Protein AF-A0A2T2RGU6-F1 (afdb_monomer_lite)

Radius of gyration: 32.68 Å; chains: 1; bounding box: 109×52×34 Å

Structure (mmCIF, N/CA/C/O backbone):
data_AF-A0A2T2RGU6-F1
#
_entry.id   AF-A0A2T2RGU6-F1
#
loop_
_atom_site.group_PDB
_atom_site.id
_atom_site.type_symbol
_atom_site.label_atom_id
_atom_site.label_alt_id
_atom_site.label_comp_id
_atom_site.label_asym_id
_atom_site.label_entity_id
_atom_site.label_seq_id
_atom_site.pdbx_PDB_ins_code
_atom_site.Cartn_x
_atom_site.Cartn_y
_atom_site.Cartn_z
_atom_site.occupancy
_atom_site.B_iso_or_equiv
_atom_site.auth_seq_id
_atom_site.auth_comp_id
_atom_site.auth_asym_id
_atom_site.auth_atom_id
_atom_site.pdbx_PDB_model_num
ATOM 1 N N . MET A 1 1 ? 93.690 36.700 -0.131 1.00 45.72 1 MET A N 1
ATOM 2 C CA . MET A 1 1 ? 93.410 36.256 1.249 1.00 45.72 1 MET A CA 1
ATOM 3 C C . MET A 1 1 ? 92.085 36.868 1.661 1.00 45.72 1 MET A C 1
ATOM 5 O O . MET A 1 1 ? 91.871 38.019 1.301 1.00 45.72 1 MET A O 1
ATOM 9 N N . SER A 1 2 ? 91.262 36.076 2.356 1.00 45.22 2 SER A N 1
ATOM 10 C CA . SER A 1 2 ? 89.902 36.357 2.858 1.00 45.22 2 SER A CA 1
ATOM 11 C C . SER A 1 2 ? 88.796 36.307 1.789 1.00 45.22 2 SER A C 1
ATOM 13 O O . SER A 1 2 ? 88.819 37.067 0.830 1.00 45.22 2 SER A O 1
ATOM 15 N N . GLU A 1 3 ? 87.997 35.228 1.761 1.00 38.72 3 GLU A N 1
ATOM 16 C CA . GLU A 1 3 ? 86.798 34.968 2.607 1.00 38.72 3 GLU A CA 1
ATOM 17 C C . GLU A 1 3 ? 85.560 35.624 1.967 1.00 38.72 3 GLU A C 1
ATOM 19 O O . GLU A 1 3 ? 85.662 36.686 1.378 1.00 38.72 3 GLU A O 1
ATOM 24 N N . ALA A 1 4 ? 84.348 35.088 1.990 1.00 57.25 4 ALA A N 1
ATOM 25 C CA . ALA A 1 4 ? 83.793 33.889 2.588 1.00 57.25 4 ALA A CA 1
ATOM 26 C C . ALA A 1 4 ? 82.464 33.594 1.869 1.00 57.25 4 ALA A C 1
ATOM 28 O O . ALA A 1 4 ? 81.928 34.408 1.115 1.00 57.25 4 ALA A O 1
ATOM 29 N N . HIS A 1 5 ? 81.969 32.388 2.113 1.00 46.44 5 HIS A N 1
ATOM 30 C CA . HIS A 1 5 ? 80.750 31.802 1.586 1.00 46.44 5 HIS A CA 1
ATOM 31 C C . HIS A 1 5 ? 79.514 32.700 1.706 1.00 46.44 5 HIS A C 1
ATOM 33 O O . HIS A 1 5 ? 79.238 33.269 2.759 1.00 46.44 5 HIS A O 1
ATOM 39 N N . LYS A 1 6 ? 78.718 32.735 0.633 1.00 57.50 6 LYS A N 1
ATOM 40 C CA . LYS A 1 6 ? 77.359 33.266 0.662 1.00 57.50 6 LYS A CA 1
ATOM 41 C C . LYS A 1 6 ? 76.421 32.206 1.244 1.00 57.50 6 LYS A C 1
ATOM 43 O O . LYS A 1 6 ? 76.340 31.089 0.738 1.00 57.50 6 LYS A O 1
ATOM 48 N N . GLU A 1 7 ? 75.776 32.619 2.327 1.00 49.84 7 GLU A N 1
ATOM 49 C CA . GLU A 1 7 ? 74.619 32.070 3.038 1.00 49.84 7 GLU A CA 1
ATOM 50 C C . GLU A 1 7 ? 73.685 31.247 2.130 1.00 49.84 7 GLU A C 1
ATOM 52 O O . GLU A 1 7 ? 73.392 31.619 0.997 1.00 49.84 7 GLU A O 1
ATOM 57 N N . GLY A 1 8 ? 73.180 30.091 2.543 1.00 42.66 8 GLY A N 1
ATOM 58 C CA . GLY A 1 8 ? 72.573 29.846 3.846 1.00 42.66 8 GLY A CA 1
ATOM 59 C C . GLY A 1 8 ? 71.139 29.413 3.569 1.00 42.66 8 GLY A C 1
ATOM 60 O O . GLY A 1 8 ? 70.263 30.229 3.300 1.00 42.66 8 GLY A O 1
ATOM 61 N N . SER A 1 9 ? 70.966 28.095 3.511 1.00 48.03 9 SER A N 1
ATOM 62 C CA . SER A 1 9 ? 69.762 27.379 3.102 1.00 48.03 9 SER A CA 1
ATOM 63 C C . SER A 1 9 ? 68.491 27.873 3.796 1.00 48.03 9 SER A C 1
ATOM 65 O O . SER A 1 9 ? 68.435 28.043 5.012 1.00 48.03 9 SER A O 1
ATOM 67 N N . ARG A 1 10 ? 67.452 28.045 2.979 1.00 47.47 10 ARG A N 1
ATOM 68 C CA . ARG A 1 10 ? 66.074 28.363 3.350 1.00 47.47 10 ARG A CA 1
ATOM 69 C C . ARG A 1 10 ? 65.461 27.293 4.263 1.00 47.47 10 ARG A C 1
ATOM 71 O O . ARG A 1 10 ? 65.642 26.104 4.028 1.00 47.47 10 ARG A O 1
ATOM 78 N N . ALA A 1 11 ? 64.600 27.802 5.145 1.00 48.97 11 ALA A N 1
ATOM 79 C CA . ALA A 1 11 ? 63.407 27.190 5.731 1.00 48.97 11 ALA A CA 1
ATOM 80 C C . ALA A 1 11 ? 63.608 26.084 6.784 1.00 48.97 11 ALA A C 1
ATOM 82 O O . ALA A 1 11 ? 64.077 24.984 6.513 1.00 48.97 11 ALA A O 1
ATOM 83 N N . GLY A 1 12 ? 63.179 26.413 8.007 1.00 42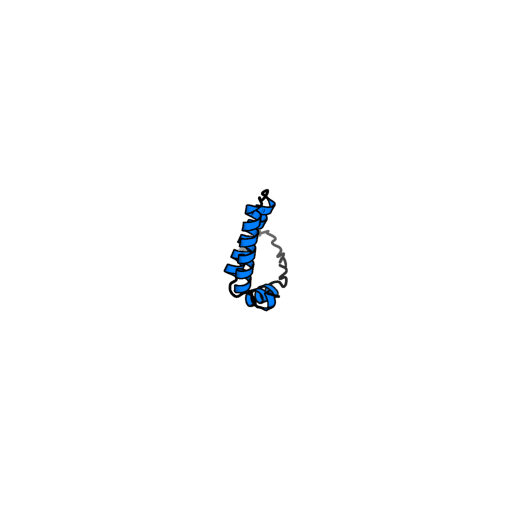.69 12 GLY A N 1
ATOM 84 C CA . GLY A 1 12 ? 63.114 25.505 9.143 1.00 42.69 12 GLY A CA 1
ATOM 85 C C . GLY A 1 12 ? 62.007 24.444 9.035 1.00 42.69 12 GLY A C 1
ATOM 86 O O . GLY A 1 12 ? 61.140 24.525 8.162 1.00 42.69 12 GLY A O 1
ATOM 87 N N . PRO A 1 13 ? 62.019 23.448 9.937 1.00 49.81 13 PRO A N 1
ATOM 88 C CA . PRO A 1 13 ? 61.078 22.343 9.926 1.00 49.81 13 PRO A CA 1
ATOM 89 C C . PRO A 1 13 ? 59.940 22.602 10.918 1.00 49.81 13 PRO A C 1
ATOM 91 O O . PRO A 1 13 ? 60.194 22.832 12.095 1.00 49.81 13 PRO A O 1
ATOM 94 N N . ALA A 1 14 ? 58.690 22.522 10.468 1.00 48.19 14 ALA A N 1
ATOM 95 C CA . ALA A 1 14 ? 57.561 22.156 11.326 1.00 48.19 14 ALA A CA 1
ATOM 96 C C . ALA A 1 14 ? 56.292 21.999 10.488 1.00 48.19 14 ALA A C 1
ATOM 98 O O . ALA A 1 14 ? 55.548 22.955 10.287 1.00 48.19 14 ALA A O 1
ATOM 99 N N . GLN A 1 15 ? 55.987 20.773 10.068 1.00 46.41 15 GLN A N 1
ATOM 100 C CA . GLN A 1 15 ? 54.584 20.376 10.044 1.00 46.41 15 GLN A CA 1
ATOM 101 C C . GLN A 1 15 ? 54.461 18.880 10.305 1.00 46.41 15 GLN A C 1
ATOM 103 O O . GLN A 1 15 ? 54.557 18.041 9.414 1.00 46.41 15 GLN A O 1
ATOM 108 N N . GLY A 1 16 ? 54.271 18.563 11.584 1.00 48.47 16 GLY A N 1
ATOM 109 C CA . 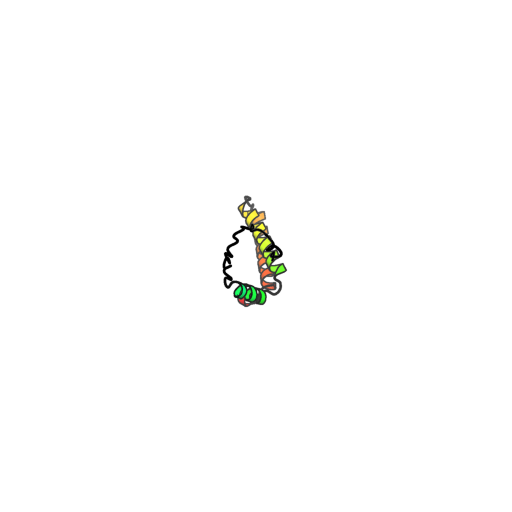GLY A 1 16 ? 53.594 17.344 11.971 1.00 48.47 16 GLY A CA 1
ATOM 110 C C . GLY A 1 16 ? 52.111 17.493 11.652 1.00 48.47 16 GLY A C 1
ATOM 111 O O . GLY A 1 16 ? 51.471 18.440 12.095 1.00 48.47 16 GLY A O 1
ATOM 112 N N . ALA A 1 17 ? 51.579 16.552 10.887 1.00 48.91 17 ALA A N 1
ATOM 113 C CA . ALA A 1 17 ? 50.203 16.093 10.986 1.00 48.91 17 ALA A CA 1
ATOM 114 C C . ALA A 1 17 ? 50.146 14.756 10.253 1.00 48.91 17 ALA A C 1
ATOM 116 O O . ALA A 1 17 ? 49.979 14.685 9.038 1.00 48.91 17 ALA A O 1
ATOM 117 N N . ALA A 1 18 ? 50.348 13.686 11.016 1.00 53.75 18 ALA A N 1
ATOM 118 C CA . ALA A 1 18 ? 50.050 12.341 10.579 1.00 53.75 18 ALA A CA 1
ATOM 119 C C . ALA A 1 18 ? 48.599 12.286 10.082 1.00 53.75 18 ALA A C 1
ATOM 121 O O . ALA A 1 18 ? 47.663 12.497 10.854 1.00 53.75 18 ALA A O 1
ATOM 122 N N . LYS A 1 19 ? 48.410 11.970 8.803 1.00 48.28 19 LYS A N 1
ATOM 123 C CA . LYS A 1 19 ? 47.168 11.375 8.316 1.00 48.28 19 LYS A CA 1
ATOM 124 C C . LYS A 1 19 ? 47.530 10.093 7.594 1.00 48.28 19 LYS A C 1
ATOM 126 O O . LYS A 1 19 ? 47.910 10.098 6.430 1.00 48.28 19 LYS A O 1
ATOM 131 N N . ALA A 1 20 ? 47.455 9.000 8.345 1.00 54.38 20 ALA A N 1
ATOM 132 C CA . ALA A 1 20 ? 47.393 7.671 7.775 1.00 54.38 20 ALA A CA 1
ATOM 133 C C . ALA A 1 20 ? 46.218 7.622 6.783 1.00 54.38 20 ALA A C 1
ATOM 135 O O . ALA A 1 20 ? 45.110 8.027 7.157 1.00 54.38 20 ALA A O 1
ATOM 136 N N . PRO A 1 21 ? 46.402 7.116 5.556 1.00 48.31 21 PRO A N 1
ATOM 137 C CA . PRO A 1 21 ? 45.273 6.684 4.763 1.00 48.31 21 PRO A CA 1
ATOM 138 C C . PRO A 1 21 ? 44.803 5.359 5.366 1.00 48.31 21 PRO A C 1
ATOM 140 O O . PRO A 1 21 ? 45.264 4.285 4.999 1.00 48.31 21 PRO A O 1
ATOM 143 N N . HIS A 1 22 ? 43.888 5.429 6.335 1.00 47.34 22 HIS A N 1
ATOM 144 C CA . HIS A 1 22 ? 42.927 4.345 6.485 1.00 47.34 22 HIS A CA 1
ATOM 145 C C . HIS A 1 22 ? 41.954 4.513 5.322 1.00 47.34 22 HIS A C 1
ATOM 147 O O . HIS A 1 22 ? 40.919 5.175 5.435 1.00 47.34 22 HIS A O 1
ATOM 153 N N . GLU A 1 23 ? 42.348 3.957 4.178 1.00 48.25 23 GLU A N 1
ATOM 154 C CA . GLU A 1 23 ? 41.416 3.556 3.140 1.00 48.25 23 GLU A CA 1
ATOM 155 C C . GLU A 1 23 ? 40.502 2.522 3.796 1.00 48.25 23 GLU A C 1
ATOM 157 O O . GLU A 1 23 ? 40.782 1.327 3.863 1.00 48.25 23 GLU A O 1
ATOM 162 N N . ARG A 1 24 ? 39.445 3.032 4.437 1.00 53.19 24 ARG A N 1
ATOM 163 C CA . ARG A 1 24 ? 38.309 2.221 4.829 1.00 53.19 24 ARG A CA 1
ATOM 164 C C . ARG A 1 24 ? 37.748 1.705 3.522 1.00 53.19 24 ARG A C 1
ATOM 166 O O . ARG A 1 24 ? 37.058 2.434 2.818 1.00 53.19 24 ARG A O 1
ATOM 173 N N . VAL A 1 25 ? 38.106 0.462 3.228 1.00 53.66 25 VAL A N 1
ATOM 174 C CA . VAL A 1 25 ? 37.364 -0.450 2.373 1.00 53.66 25 VAL A CA 1
ATOM 175 C C . VAL A 1 25 ? 35.891 -0.252 2.712 1.00 53.66 25 VAL A C 1
ATOM 177 O O . VAL A 1 25 ? 35.409 -0.712 3.747 1.00 53.66 25 VAL A O 1
ATOM 180 N N . ALA A 1 26 ? 35.189 0.516 1.883 1.00 53.00 26 ALA A N 1
ATOM 181 C CA . ALA A 1 26 ? 33.756 0.369 1.794 1.00 53.00 26 ALA A CA 1
ATOM 182 C C . ALA A 1 26 ? 33.555 -1.040 1.232 1.00 53.00 26 ALA A C 1
ATOM 184 O O . ALA A 1 26 ? 34.139 -1.341 0.185 1.00 53.00 26 ALA A O 1
ATOM 185 N N . PRO A 1 27 ? 32.798 -1.927 1.894 1.00 47.84 27 PRO A N 1
ATOM 186 C CA . PRO A 1 27 ? 32.330 -3.096 1.192 1.00 47.84 27 PRO A CA 1
ATOM 187 C C . PRO A 1 27 ? 31.412 -2.556 0.095 1.00 47.84 27 PRO A C 1
ATOM 189 O O . PRO A 1 27 ? 30.294 -2.123 0.363 1.00 47.84 27 PRO A O 1
ATOM 192 N N . GLN A 1 28 ? 31.896 -2.538 -1.147 1.00 52.19 28 GLN A N 1
ATOM 193 C CA . GLN A 1 28 ? 31.013 -2.683 -2.296 1.00 52.19 28 GLN A CA 1
ATOM 194 C C . GLN A 1 28 ? 30.449 -4.101 -2.199 1.00 52.19 28 GLN A C 1
ATOM 196 O O . GLN A 1 28 ? 30.919 -5.026 -2.852 1.00 52.19 28 GLN A O 1
ATOM 201 N N . GLY A 1 29 ? 29.492 -4.282 -1.289 1.00 46.94 29 GLY A N 1
ATOM 202 C CA . GLY A 1 29 ? 28.563 -5.390 -1.349 1.00 46.94 29 GLY A CA 1
ATOM 203 C C . GLY A 1 29 ? 27.690 -5.128 -2.563 1.00 46.94 29 GLY A C 1
ATOM 204 O O . GLY A 1 29 ? 26.929 -4.173 -2.581 1.00 46.94 29 GLY A O 1
ATOM 205 N N . GLU A 1 30 ? 27.984 -5.807 -3.661 1.00 51.25 30 GLU A N 1
ATOM 206 C CA . GLU A 1 30 ? 27.096 -6.720 -4.399 1.00 51.25 30 GLU A CA 1
ATOM 207 C C . GLU A 1 30 ? 25.558 -6.525 -4.293 1.00 51.25 30 GLU A C 1
ATOM 209 O O . GLU A 1 30 ? 24.814 -7.491 -4.395 1.00 51.25 30 GLU A O 1
ATOM 214 N N . GLU A 1 31 ? 25.042 -5.305 -4.121 1.00 51.59 31 GLU A N 1
ATOM 215 C CA . GLU A 1 31 ? 23.596 -5.022 -4.024 1.00 51.59 31 GLU A CA 1
ATOM 216 C C . GLU A 1 31 ? 23.020 -4.453 -5.338 1.00 51.59 31 GLU A C 1
ATOM 218 O O . GLU A 1 31 ? 21.838 -4.626 -5.641 1.00 51.59 31 GLU A O 1
ATOM 223 N N . GLY A 1 32 ? 23.873 -3.904 -6.211 1.00 47.62 32 GLY A N 1
ATOM 224 C CA . GLY A 1 32 ? 23.451 -3.290 -7.478 1.00 47.62 32 GLY A CA 1
ATOM 225 C C . GLY A 1 32 ? 22.892 -4.261 -8.529 1.00 47.62 32 GLY A C 1
ATOM 226 O O . GLY A 1 32 ? 22.244 -3.827 -9.481 1.00 47.62 32 GLY A O 1
ATOM 227 N N . GLY A 1 33 ? 23.106 -5.572 -8.371 1.00 53.28 33 GLY A N 1
ATOM 228 C CA . GLY A 1 33 ? 22.564 -6.581 -9.288 1.00 53.28 33 GLY A CA 1
ATOM 229 C C . GLY A 1 33 ? 21.066 -6.828 -9.094 1.00 53.28 33 GLY A C 1
ATOM 230 O O . GLY A 1 33 ? 20.338 -7.009 -10.068 1.00 53.28 33 GLY A O 1
ATOM 231 N N . ASN A 1 34 ? 20.594 -6.787 -7.844 1.00 60.75 34 ASN A N 1
ATOM 232 C CA . ASN A 1 34 ? 19.208 -7.117 -7.514 1.00 60.75 34 ASN A CA 1
ATOM 233 C C . ASN A 1 34 ? 18.281 -5.907 -7.661 1.00 60.75 34 ASN A C 1
ATOM 235 O O . ASN A 1 34 ? 17.178 -6.035 -8.181 1.00 60.75 34 ASN A O 1
ATOM 239 N N . GLU A 1 35 ? 18.738 -4.709 -7.284 1.00 66.25 35 GLU A N 1
ATOM 240 C CA . GLU A 1 35 ? 17.948 -3.486 -7.470 1.00 66.25 35 GLU A CA 1
ATOM 241 C C . GLU A 1 35 ? 17.686 -3.200 -8.950 1.00 66.25 35 GLU A C 1
ATOM 243 O O . GLU A 1 35 ? 16.577 -2.817 -9.317 1.00 66.25 35 GLU A O 1
ATOM 248 N N . SER A 1 36 ? 18.674 -3.435 -9.819 1.00 68.81 36 SER A N 1
ATOM 249 C CA . SER A 1 36 ? 18.499 -3.242 -11.259 1.00 68.81 36 SER A CA 1
ATOM 250 C C . SER A 1 36 ? 17.560 -4.282 -11.876 1.00 68.81 36 SER A C 1
ATOM 252 O O . SER A 1 36 ? 16.791 -3.935 -12.773 1.00 68.81 36 SER A O 1
ATOM 254 N N . ALA A 1 37 ? 17.598 -5.534 -11.408 1.00 72.62 37 ALA A N 1
ATOM 255 C CA . ALA A 1 37 ? 16.662 -6.572 -11.835 1.00 72.62 37 ALA A CA 1
ATOM 256 C C . ALA A 1 37 ? 15.235 -6.260 -11.357 1.00 72.62 37 ALA A C 1
ATOM 258 O O . ALA A 1 37 ? 14.295 -6.302 -12.145 1.00 72.62 37 ALA A O 1
ATOM 259 N N . LEU A 1 38 ? 15.079 -5.832 -10.103 1.00 73.06 38 LEU A N 1
ATOM 260 C CA . LEU A 1 38 ? 13.789 -5.440 -9.540 1.00 73.06 38 LEU A CA 1
ATOM 261 C C . LEU A 1 38 ? 13.204 -4.215 -10.259 1.00 73.06 38 LEU A C 1
ATOM 263 O O . LEU A 1 38 ? 12.015 -4.190 -10.566 1.00 73.06 38 LEU A O 1
ATOM 267 N N . GLN A 1 39 ? 14.037 -3.225 -10.597 1.00 77.31 39 GLN A N 1
ATOM 268 C CA . GLN A 1 39 ? 13.625 -2.083 -11.419 1.00 77.31 39 GLN A CA 1
ATOM 269 C C . GLN A 1 39 ? 13.188 -2.508 -12.825 1.00 77.31 39 GLN A C 1
ATOM 271 O O . GLN A 1 39 ? 12.251 -1.924 -13.361 1.00 77.31 39 GLN A O 1
ATOM 276 N N . ALA A 1 40 ? 13.807 -3.537 -13.412 1.00 81.19 40 ALA A N 1
ATOM 277 C CA . ALA A 1 40 ? 13.385 -4.079 -14.705 1.00 81.19 40 ALA A CA 1
ATOM 278 C C . ALA A 1 40 ? 12.039 -4.829 -14.633 1.00 81.19 40 ALA A C 1
ATOM 280 O O . ALA A 1 40 ? 11.344 -4.945 -15.641 1.00 81.19 40 ALA A O 1
ATOM 281 N N . MET A 1 41 ? 11.649 -5.307 -13.448 1.00 88.25 41 MET A N 1
ATOM 282 C CA . MET A 1 41 ? 10.397 -6.029 -13.202 1.00 88.25 41 MET A CA 1
ATOM 283 C C . MET A 1 41 ? 9.235 -5.121 -12.760 1.00 88.25 41 MET A C 1
ATOM 285 O O . MET A 1 41 ? 8.118 -5.618 -12.575 1.00 88.25 41 MET A O 1
ATOM 289 N N . VAL A 1 42 ? 9.475 -3.815 -12.590 1.00 91.69 42 VAL A N 1
ATOM 290 C CA . VAL A 1 42 ? 8.494 -2.826 -12.120 1.00 91.69 42 VAL A CA 1
ATOM 291 C C . VAL A 1 42 ? 8.313 -1.718 -13.158 1.00 91.69 42 VAL A C 1
ATOM 293 O O . VAL A 1 42 ? 9.232 -0.961 -13.454 1.00 91.69 42 VAL A O 1
ATOM 296 N N . THR A 1 43 ? 7.092 -1.570 -13.668 1.00 91.12 43 THR A N 1
ATOM 297 C CA . THR A 1 43 ? 6.752 -0.583 -14.705 1.00 91.12 43 THR A CA 1
ATOM 298 C C . THR A 1 43 ? 6.675 0.841 -14.148 1.00 91.12 43 THR A C 1
ATOM 300 O O . THR A 1 43 ? 7.059 1.797 -14.819 1.00 91.12 43 THR A O 1
ATOM 303 N N . GLU A 1 44 ? 6.184 1.000 -12.912 1.00 92.06 44 GLU A N 1
ATOM 304 C CA . GLU A 1 44 ? 6.002 2.308 -12.263 1.00 92.06 44 GLU A CA 1
ATOM 305 C C . GLU A 1 44 ? 6.555 2.317 -10.818 1.00 92.06 44 GLU A C 1
ATOM 307 O O . GLU A 1 44 ? 5.791 2.207 -9.850 1.00 92.06 44 GLU A O 1
ATOM 312 N N . PRO A 1 45 ? 7.878 2.498 -10.623 1.00 90.69 45 PRO A N 1
ATOM 313 C CA . PRO A 1 45 ? 8.514 2.413 -9.302 1.00 90.69 45 PRO A CA 1
ATOM 314 C C . PRO A 1 45 ? 7.964 3.421 -8.286 1.00 90.69 45 PRO A C 1
ATOM 316 O O . PRO A 1 45 ? 7.729 3.089 -7.125 1.00 90.69 45 PRO A O 1
ATOM 319 N N . ALA A 1 46 ? 7.694 4.654 -8.726 1.00 92.50 46 ALA A N 1
ATOM 320 C CA . ALA A 1 46 ? 7.149 5.704 -7.865 1.00 92.50 46 ALA A CA 1
ATOM 321 C C . ALA A 1 46 ? 5.750 5.352 -7.328 1.00 92.50 46 ALA A C 1
ATOM 323 O O . ALA A 1 46 ? 5.440 5.612 -6.163 1.00 92.50 46 ALA A O 1
ATOM 324 N N . LYS A 1 47 ? 4.908 4.734 -8.164 1.00 93.50 47 LYS A N 1
ATOM 325 C CA . LYS A 1 47 ? 3.552 4.317 -7.794 1.00 93.50 47 LYS A CA 1
ATOM 326 C C . LYS A 1 47 ? 3.582 3.118 -6.848 1.00 93.50 47 LYS A C 1
ATOM 328 O O . LYS A 1 47 ? 2.878 3.147 -5.841 1.00 93.50 47 LYS A O 1
ATOM 333 N N . LEU A 1 48 ? 4.451 2.136 -7.098 1.00 94.06 48 LEU A N 1
ATOM 334 C CA . LEU A 1 48 ? 4.678 1.006 -6.191 1.00 94.06 48 LEU A CA 1
ATOM 335 C C . LEU A 1 48 ? 5.119 1.479 -4.798 1.00 94.06 48 LEU A C 1
ATOM 337 O O . LEU A 1 48 ? 4.517 1.099 -3.793 1.00 94.06 48 LEU A O 1
ATOM 341 N N . MET A 1 49 ? 6.111 2.372 -4.741 1.00 94.12 49 MET A N 1
ATOM 342 C CA . MET A 1 49 ? 6.587 2.951 -3.482 1.00 94.12 49 MET A CA 1
ATOM 343 C C . MET A 1 49 ? 5.477 3.708 -2.749 1.00 94.12 49 MET A C 1
ATOM 345 O O . MET A 1 49 ? 5.327 3.554 -1.537 1.00 94.12 49 MET A O 1
ATOM 349 N N . ARG A 1 50 ? 4.655 4.478 -3.473 1.00 95.12 50 ARG A N 1
ATOM 350 C CA . ARG A 1 50 ? 3.513 5.196 -2.891 1.00 95.12 50 ARG A CA 1
ATOM 351 C C . ARG A 1 50 ? 2.489 4.241 -2.276 1.00 95.12 50 ARG A C 1
ATOM 353 O O . ARG A 1 50 ? 2.078 4.463 -1.140 1.00 95.12 50 ARG A O 1
ATOM 360 N N . ILE A 1 51 ? 2.093 3.195 -3.004 1.00 93.81 51 ILE A N 1
ATOM 361 C CA . ILE A 1 51 ? 1.132 2.194 -2.516 1.00 93.81 51 ILE A CA 1
ATOM 362 C C . ILE A 1 51 ? 1.699 1.476 -1.283 1.00 93.81 51 ILE A C 1
ATOM 364 O O . ILE A 1 51 ? 1.010 1.349 -0.273 1.00 93.81 51 ILE A O 1
ATOM 368 N N . GLY A 1 52 ? 2.971 1.069 -1.329 1.00 92.88 52 GLY A N 1
ATOM 369 C CA . GLY A 1 52 ? 3.630 0.381 -0.219 1.00 92.88 52 GLY A CA 1
ATOM 370 C C . GLY A 1 52 ? 3.766 1.236 1.044 1.00 92.88 52 GLY A C 1
ATOM 371 O O . GLY A 1 52 ? 3.561 0.733 2.148 1.00 92.88 52 GLY A O 1
ATOM 372 N N . THR A 1 53 ? 4.086 2.525 0.910 1.00 94.75 53 THR A N 1
ATOM 373 C CA . THR A 1 53 ? 4.141 3.450 2.054 1.00 94.75 53 THR A CA 1
ATOM 374 C C . THR A 1 53 ? 2.757 3.686 2.646 1.00 94.75 53 THR A C 1
ATOM 376 O O . THR A 1 53 ? 2.603 3.550 3.855 1.00 94.75 53 THR A O 1
ATOM 379 N N . MET A 1 54 ? 1.745 3.927 1.807 1.00 93.75 54 MET A N 1
ATOM 380 C CA . MET A 1 54 ? 0.361 4.105 2.258 1.00 93.75 54 MET A CA 1
ATOM 381 C C . MET A 1 54 ? -0.144 2.885 3.045 1.00 93.75 54 MET A C 1
ATOM 383 O O . MET A 1 54 ? -0.741 3.034 4.107 1.00 93.75 54 MET A O 1
ATOM 387 N N . LEU A 1 55 ? 0.125 1.666 2.560 1.00 91.38 55 LEU A N 1
ATOM 388 C CA . LEU A 1 55 ? -0.244 0.437 3.271 1.00 91.38 55 LEU A CA 1
ATOM 389 C C . LEU A 1 55 ? 0.479 0.291 4.613 1.00 91.38 55 LEU A C 1
ATOM 391 O O . LEU A 1 55 ? -0.132 -0.138 5.590 1.00 91.38 55 LEU A O 1
ATOM 395 N N . ARG A 1 56 ? 1.769 0.642 4.676 1.00 90.31 56 ARG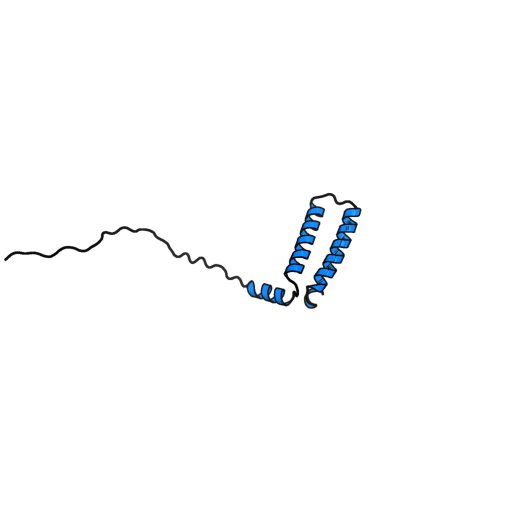 A N 1
ATOM 396 C CA . ARG A 1 56 ? 2.524 0.628 5.937 1.00 90.31 56 ARG A CA 1
ATOM 397 C C . ARG A 1 56 ? 1.951 1.615 6.943 1.00 90.31 56 ARG A C 1
ATOM 399 O O . ARG A 1 56 ? 1.794 1.244 8.096 1.00 90.31 56 ARG A O 1
ATOM 406 N N . GLU A 1 57 ? 1.627 2.833 6.523 1.00 90.12 57 GLU A N 1
ATOM 407 C CA . GLU A 1 57 ? 1.015 3.840 7.398 1.00 90.12 57 GLU A CA 1
ATOM 408 C C . GLU A 1 57 ? -0.309 3.330 7.988 1.00 90.12 57 GLU A C 1
ATOM 410 O O . GLU A 1 57 ? -0.484 3.369 9.204 1.00 90.12 57 GLU A O 1
ATOM 415 N N . LEU A 1 58 ? -1.172 2.733 7.158 1.00 87.94 58 LEU A N 1
ATOM 416 C CA . LEU A 1 58 ? -2.421 2.102 7.604 1.00 87.94 58 LEU A CA 1
ATOM 417 C C . LEU A 1 58 ? -2.183 0.940 8.576 1.00 87.94 58 LEU A C 1
ATOM 419 O O . LEU A 1 58 ? -2.876 0.828 9.583 1.00 87.94 58 LEU A O 1
ATOM 423 N N . GLN A 1 59 ? -1.198 0.077 8.310 1.00 87.69 59 GLN A N 1
ATOM 424 C CA . GLN A 1 59 ? -0.857 -1.027 9.213 1.00 87.69 59 GLN A CA 1
ATOM 425 C C . GLN A 1 59 ? -0.367 -0.518 10.573 1.00 87.69 59 GLN A C 1
ATOM 427 O O . GLN A 1 59 ? -0.725 -1.091 11.601 1.00 87.69 59 GLN A O 1
ATOM 432 N N . GLN A 1 60 ? 0.429 0.554 10.589 1.00 88.56 60 GLN A N 1
ATOM 433 C CA . GLN A 1 60 ? 0.886 1.158 11.837 1.00 88.56 60 GLN A CA 1
ATOM 434 C C . GLN A 1 60 ? -0.277 1.781 12.606 1.00 88.56 60 GLN A C 1
ATOM 436 O O . GLN A 1 60 ? -0.381 1.582 13.813 1.00 88.56 60 GLN A O 1
ATOM 441 N N . GLU A 1 61 ? -1.190 2.471 11.925 1.00 85.06 61 GLU A N 1
ATOM 442 C CA . GLU A 1 61 ? -2.391 3.022 12.557 1.00 85.06 61 GLU A CA 1
ATOM 443 C C . GLU A 1 61 ? -3.256 1.917 13.185 1.00 85.06 61 GLU A C 1
ATOM 445 O O . GLU A 1 61 ? -3.680 2.049 14.332 1.00 85.06 61 GLU A O 1
ATOM 450 N N . VAL A 1 62 ? -3.412 0.780 12.497 1.00 83.50 62 VAL A N 1
ATOM 451 C CA . VAL A 1 62 ? -4.140 -0.400 13.003 1.00 83.50 62 VAL A CA 1
ATOM 452 C C . VAL A 1 62 ? -3.445 -1.057 14.193 1.00 83.50 62 VAL A C 1
ATOM 454 O O . VAL A 1 62 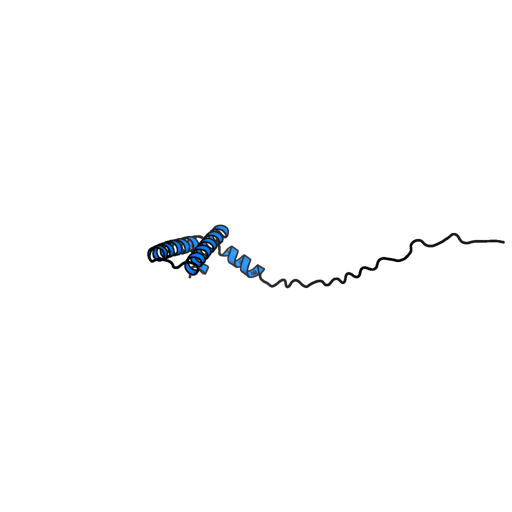? -4.103 -1.575 15.088 1.00 83.50 62 VAL A O 1
ATOM 457 N N . HIS A 1 63 ? -2.115 -1.067 14.208 1.00 81.56 63 HIS A N 1
ATOM 458 C CA . HIS A 1 63 ? -1.346 -1.642 15.307 1.00 81.56 63 HIS A CA 1
ATOM 459 C C . HIS A 1 63 ? -1.337 -0.737 16.552 1.00 81.56 63 HIS A C 1
ATOM 461 O O . HIS A 1 63 ? -1.257 -1.228 17.677 1.00 81.56 63 HIS A O 1
ATOM 467 N N . HIS A 1 64 ? -1.395 0.585 16.367 1.00 76.81 64 HIS A N 1
ATOM 468 C CA . HIS A 1 64 ? -1.320 1.564 17.454 1.00 76.81 64 HIS A CA 1
ATOM 469 C C . HIS A 1 64 ? -2.685 1.990 18.018 1.00 76.81 64 HIS A C 1
ATOM 471 O O . HIS A 1 64 ? -2.728 2.477 19.149 1.00 76.81 64 HIS A O 1
ATOM 477 N N . ALA A 1 65 ? -3.779 1.809 17.274 1.00 76.62 65 ALA A N 1
ATOM 478 C CA . ALA A 1 65 ? -5.143 2.099 17.715 1.00 76.62 65 ALA A CA 1
ATOM 479 C C . ALA A 1 65 ? -5.977 0.812 17.839 1.00 76.62 65 ALA A C 1
ATOM 481 O O . ALA A 1 65 ? -5.832 -0.109 17.042 1.00 76.62 65 ALA A O 1
ATOM 482 N N . GLU A 1 66 ? -6.897 0.744 18.807 1.00 76.50 66 GLU A N 1
ATOM 483 C CA . GLU A 1 66 ? -7.911 -0.319 18.827 1.00 76.50 66 GLU A CA 1
ATOM 484 C C . GLU A 1 66 ? -8.909 -0.068 17.689 1.00 76.50 66 GLU A C 1
ATOM 486 O O . GLU A 1 66 ? -9.792 0.785 17.786 1.00 76.50 66 GLU A O 1
ATOM 491 N N . VAL A 1 67 ? -8.719 -0.768 16.570 1.00 75.50 67 VAL A N 1
ATOM 492 C CA . VAL A 1 67 ? -9.560 -0.627 15.377 1.00 75.50 67 VAL A CA 1
ATOM 493 C C . VAL A 1 67 ? -10.924 -1.273 15.602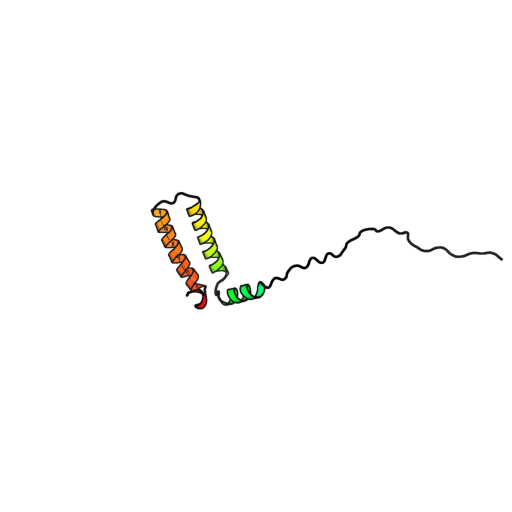 1.00 75.50 67 VAL A C 1
ATOM 495 O O . VAL A 1 67 ? -11.030 -2.417 16.043 1.00 75.50 67 VAL A O 1
ATOM 498 N N . ASP A 1 68 ? -11.977 -0.534 15.266 1.00 84.00 68 ASP A N 1
ATOM 499 C CA . ASP A 1 68 ? -13.354 -1.013 15.280 1.00 84.00 68 ASP A CA 1
ATOM 500 C C . ASP A 1 68 ? -13.696 -1.818 14.011 1.00 84.00 68 ASP A C 1
ATOM 502 O O . ASP A 1 68 ? -12.975 -1.812 13.013 1.00 84.00 68 ASP A O 1
ATOM 506 N N . GLN A 1 69 ? -14.836 -2.513 14.014 1.00 84.19 69 GLN A N 1
ATOM 507 C CA . GLN A 1 69 ? -15.268 -3.335 12.874 1.00 84.19 69 GLN A CA 1
ATOM 508 C C . GLN A 1 69 ? -15.323 -2.540 11.555 1.00 84.19 69 GLN A C 1
ATOM 510 O O . GLN A 1 69 ? -14.927 -3.043 10.506 1.00 84.19 69 GLN A O 1
ATOM 515 N N . ALA A 1 70 ? -15.760 -1.278 11.611 1.00 85.81 70 ALA A N 1
ATOM 516 C CA . ALA A 1 70 ? -15.833 -0.410 10.441 1.00 85.81 70 ALA A CA 1
ATOM 517 C C . ALA A 1 70 ? -14.438 -0.036 9.906 1.00 85.81 70 ALA A C 1
ATOM 519 O O . ALA A 1 70 ? -14.254 0.125 8.697 1.00 85.81 70 ALA A O 1
ATOM 520 N N . GLY A 1 71 ? -13.441 0.114 10.781 1.00 84.62 71 GLY A N 1
ATOM 521 C CA . GLY A 1 71 ? -12.048 0.294 10.391 1.00 84.62 71 GLY A CA 1
ATOM 522 C C . GLY A 1 71 ? -11.453 -0.954 9.738 1.00 84.62 71 GLY A C 1
ATOM 523 O O . GLY A 1 71 ? -10.729 -0.818 8.753 1.00 84.62 71 GLY A O 1
ATOM 524 N N . LEU A 1 72 ? -11.819 -2.153 10.205 1.00 87.12 72 LEU A N 1
ATOM 525 C CA . LEU A 1 72 ? -11.399 -3.415 9.581 1.00 87.12 72 LEU A CA 1
ATOM 526 C C . LEU A 1 72 ? -11.967 -3.585 8.165 1.00 87.12 72 LEU A C 1
ATOM 528 O O . LEU A 1 72 ? -11.224 -3.957 7.257 1.00 87.12 72 LEU A O 1
ATOM 532 N N . GLU A 1 73 ? -13.247 -3.269 7.948 1.00 89.00 73 GLU A N 1
ATOM 533 C CA . GLU A 1 73 ? -13.858 -3.301 6.608 1.00 89.00 73 GLU A CA 1
ATOM 534 C C . GLU A 1 73 ? -13.155 -2.330 5.650 1.00 89.00 73 GLU A C 1
ATOM 536 O O . GLU A 1 73 ? -12.730 -2.720 4.561 1.00 89.00 73 GLU A O 1
ATOM 541 N N . ARG A 1 74 ? -12.930 -1.082 6.088 1.00 88.19 74 ARG A N 1
ATOM 542 C CA . ARG A 1 74 ? -12.194 -0.087 5.290 1.00 88.19 74 ARG A CA 1
ATOM 543 C C . ARG A 1 74 ? -10.763 -0.528 4.988 1.00 88.19 74 ARG A C 1
ATOM 545 O O . ARG A 1 74 ? -10.276 -0.288 3.885 1.00 88.19 74 ARG A O 1
ATOM 552 N N . LEU A 1 75 ? -10.083 -1.164 5.942 1.00 89.19 75 LEU A N 1
ATOM 553 C CA . LEU A 1 75 ? -8.733 -1.683 5.734 1.00 89.19 75 LEU A CA 1
ATOM 554 C C . LEU A 1 75 ? -8.722 -2.785 4.668 1.00 89.19 75 LEU A C 1
ATOM 556 O O . LEU A 1 75 ? -7.858 -2.767 3.792 1.00 89.19 75 LEU A O 1
ATOM 560 N N . GLY A 1 76 ? -9.693 -3.701 4.709 1.00 91.12 76 GLY A N 1
ATOM 561 C CA . GLY A 1 76 ? -9.864 -4.740 3.691 1.00 91.12 76 GLY A CA 1
ATOM 562 C C . GLY A 1 76 ? -10.094 -4.162 2.292 1.00 91.12 76 GLY A C 1
ATOM 563 O O . GLY A 1 76 ? -9.456 -4.601 1.328 1.00 91.12 76 GLY A O 1
ATOM 564 N N . ASP A 1 77 ? -10.926 -3.125 2.182 1.00 92.44 77 ASP A N 1
ATOM 565 C CA . ASP A 1 77 ? -11.166 -2.418 0.918 1.00 92.44 77 ASP A CA 1
ATOM 566 C C . ASP A 1 77 ? -9.888 -1.769 0.374 1.00 92.44 77 ASP A C 1
ATOM 568 O O . ASP A 1 77 ? -9.570 -1.893 -0.814 1.00 92.44 77 ASP A O 1
ATOM 572 N N . VAL A 1 78 ? -9.132 -1.079 1.234 1.00 91.62 78 VAL A N 1
ATOM 573 C CA . VAL A 1 78 ? -7.877 -0.431 0.832 1.00 91.62 78 VAL A CA 1
ATOM 574 C C . VAL A 1 78 ? -6.829 -1.467 0.439 1.00 91.62 78 VAL A C 1
ATOM 576 O O . VAL A 1 78 ? -6.152 -1.283 -0.572 1.00 91.62 78 VAL A O 1
ATOM 579 N N . TYR A 1 79 ? -6.721 -2.566 1.184 1.00 92.81 79 TYR A N 1
ATOM 580 C CA . TYR A 1 79 ? -5.803 -3.656 0.871 1.00 92.81 79 TYR A CA 1
ATOM 581 C C . TYR A 1 79 ? -6.113 -4.281 -0.493 1.00 92.81 79 TYR A C 1
ATOM 583 O O . TYR A 1 79 ? -5.213 -4.447 -1.316 1.00 92.81 79 TYR A O 1
ATOM 591 N N . THR A 1 80 ? -7.391 -4.542 -0.774 1.00 94.44 80 THR A N 1
ATOM 592 C CA . THR A 1 80 ? -7.837 -5.098 -2.061 1.00 94.44 80 THR A CA 1
ATOM 593 C C . THR A 1 80 ? -7.463 -4.174 -3.220 1.00 94.44 80 THR A C 1
ATOM 595 O O . THR A 1 80 ? -6.802 -4.605 -4.166 1.00 94.44 80 THR A O 1
ATOM 598 N N . ARG A 1 81 ? -7.780 -2.876 -3.111 1.00 95.06 81 ARG A N 1
ATOM 599 C CA . ARG A 1 81 ? -7.409 -1.872 -4.126 1.00 95.06 81 ARG A CA 1
ATOM 600 C C . ARG A 1 81 ? -5.897 -1.729 -4.280 1.00 95.06 81 ARG A C 1
ATOM 602 O O . ARG A 1 81 ? -5.408 -1.478 -5.378 1.00 95.06 81 ARG A O 1
ATOM 609 N N . ALA A 1 82 ? -5.147 -1.863 -3.190 1.00 93.12 82 ALA A N 1
ATOM 610 C CA . ALA A 1 82 ? -3.697 -1.797 -3.229 1.00 93.12 82 ALA A CA 1
ATOM 611 C C . ALA A 1 82 ? -3.098 -3.007 -3.956 1.00 93.12 82 ALA A C 1
ATOM 613 O O . ALA A 1 82 ? -2.176 -2.816 -4.742 1.00 93.12 82 ALA A O 1
ATOM 614 N N . ILE A 1 83 ? -3.636 -4.218 -3.768 1.00 92.50 83 ILE A N 1
ATOM 615 C CA . ILE A 1 83 ? -3.220 -5.396 -4.546 1.00 92.50 83 ILE A CA 1
ATOM 616 C C . ILE A 1 83 ? -3.518 -5.201 -6.031 1.00 92.50 83 ILE A C 1
ATOM 618 O O . ILE A 1 83 ? -2.651 -5.471 -6.858 1.00 92.50 83 ILE A O 1
ATOM 622 N N . GLU A 1 84 ? -4.701 -4.704 -6.387 1.00 93.31 84 GLU A N 1
ATOM 623 C CA . GLU A 1 84 ? -5.026 -4.390 -7.784 1.00 93.31 84 GLU A CA 1
ATOM 624 C C . GLU A 1 84 ? -4.045 -3.363 -8.368 1.00 93.31 84 GLU A C 1
ATOM 626 O O . GLU A 1 84 ? -3.444 -3.603 -9.414 1.00 93.31 84 GLU A O 1
ATOM 631 N N . GLY A 1 85 ? -3.783 -2.275 -7.639 1.00 91.38 85 GLY A N 1
ATOM 632 C CA . GLY A 1 85 ? -2.821 -1.255 -8.051 1.00 91.38 85 GLY A CA 1
ATOM 633 C C . GLY A 1 85 ? -1.373 -1.754 -8.121 1.00 91.38 85 GLY A C 1
ATOM 634 O O . GLY A 1 85 ? -0.612 -1.277 -8.961 1.00 91.38 85 GLY A O 1
ATOM 635 N N . LEU A 1 86 ? -0.982 -2.711 -7.273 1.00 92.56 86 LEU A N 1
ATOM 636 C CA . LEU A 1 86 ? 0.326 -3.367 -7.339 1.00 92.56 86 LEU A CA 1
ATOM 637 C C . LEU A 1 86 ? 0.423 -4.268 -8.567 1.00 92.56 86 LEU A C 1
ATOM 639 O O . LEU A 1 86 ? 1.427 -4.210 -9.273 1.00 92.56 86 LEU A O 1
ATOM 643 N N . ARG A 1 87 ? -0.628 -5.039 -8.874 1.00 91.25 87 ARG A N 1
ATOM 644 C CA . ARG A 1 87 ? -0.684 -5.875 -10.081 1.00 91.25 87 ARG A CA 1
ATOM 645 C C . ARG A 1 87 ? -0.466 -5.037 -11.336 1.00 91.25 87 ARG A C 1
ATOM 647 O O . ARG A 1 87 ? 0.256 -5.489 -12.211 1.00 91.25 87 ARG A O 1
ATOM 654 N N . ASP A 1 88 ? -0.987 -3.816 -11.407 1.00 91.12 88 ASP A N 1
ATOM 655 C CA . ASP A 1 88 ? -0.788 -2.935 -12.568 1.00 91.12 88 ASP A CA 1
ATOM 656 C C . ASP A 1 88 ? 0.670 -2.501 -12.787 1.00 91.12 88 ASP A C 1
ATOM 658 O O . ASP A 1 88 ? 1.065 -2.223 -13.920 1.00 91.12 88 ASP A O 1
ATOM 662 N N . VAL A 1 89 ? 1.477 -2.440 -11.725 1.00 91.44 89 VAL A N 1
ATOM 663 C CA . VAL A 1 89 ? 2.838 -1.877 -11.776 1.00 91.44 89 VAL A CA 1
ATOM 664 C C . VAL A 1 89 ? 3.940 -2.929 -11.718 1.00 91.44 89 VAL A C 1
ATOM 666 O O . VAL A 1 89 ? 5.104 -2.577 -11.906 1.00 91.44 89 VAL A O 1
ATOM 669 N N . ILE A 1 90 ? 3.597 -4.198 -11.484 1.00 92.06 90 ILE A N 1
ATOM 670 C CA . ILE A 1 90 ? 4.547 -5.316 -11.435 1.00 92.06 90 ILE A CA 1
ATOM 671 C C . ILE A 1 90 ? 4.402 -6.244 -12.647 1.00 92.06 90 ILE A C 1
ATOM 673 O O . ILE A 1 90 ? 3.300 -6.488 -13.163 1.00 92.06 90 ILE A O 1
ATOM 677 N N . SER A 1 91 ? 5.538 -6.784 -13.085 1.00 87.81 91 SER A N 1
ATOM 678 C CA . SER A 1 91 ? 5.624 -7.832 -14.105 1.00 87.81 91 SER A CA 1
ATOM 679 C C . SER A 1 91 ? 4.909 -9.119 -13.676 1.00 87.81 91 SER A C 1
ATOM 681 O O . SER A 1 91 ? 4.663 -9.338 -12.493 1.00 87.81 91 SER A O 1
ATOM 683 N N . HIS A 1 92 ? 4.575 -9.984 -14.642 1.00 83.38 92 HIS A N 1
ATOM 684 C CA . HIS A 1 92 ? 3.901 -11.263 -14.377 1.00 83.38 92 HIS A CA 1
ATOM 685 C C . HIS A 1 92 ? 4.685 -12.150 -13.403 1.00 83.38 92 HIS A C 1
ATOM 687 O O . HIS A 1 92 ? 4.084 -12.786 -12.552 1.00 83.38 92 HIS A O 1
ATOM 693 N N . GLU A 1 93 ? 6.015 -12.141 -13.487 1.00 82.31 93 GLU A N 1
ATOM 694 C CA . GLU A 1 93 ? 6.900 -12.948 -12.638 1.00 82.31 93 GLU A CA 1
ATOM 695 C C . GLU A 1 93 ? 6.815 -12.576 -11.146 1.00 82.31 93 GLU A C 1
ATOM 697 O O . GLU A 1 93 ? 7.110 -13.403 -10.296 1.00 82.31 93 GLU A O 1
ATOM 702 N N . LEU A 1 94 ? 6.356 -11.362 -10.814 1.00 83.25 94 LEU A N 1
ATOM 703 C CA . LEU A 1 94 ? 6.115 -10.912 -9.435 1.00 83.25 94 LEU A CA 1
ATOM 704 C C . LEU A 1 94 ? 4.661 -11.111 -8.961 1.00 83.25 94 LEU A C 1
ATOM 706 O O . LEU A 1 94 ? 4.357 -10.782 -7.814 1.00 83.25 94 LEU A O 1
ATOM 710 N N . ARG A 1 95 ? 3.738 -11.542 -9.835 1.00 80.56 95 ARG A N 1
ATOM 711 C CA . ARG A 1 95 ? 2.303 -11.681 -9.506 1.00 80.56 95 ARG A CA 1
ATOM 712 C C . ARG A 1 95 ? 1.926 -13.062 -8.969 1.00 80.56 95 ARG A C 1
ATOM 714 O O . ARG A 1 95 ? 0.883 -13.148 -8.322 1.00 80.56 95 ARG A O 1
ATOM 721 N N . ASP A 1 96 ? 2.707 -14.087 -9.301 1.00 69.81 96 ASP A N 1
ATOM 722 C CA . ASP A 1 96 ? 2.530 -15.486 -8.877 1.00 69.81 96 ASP A CA 1
ATOM 723 C C . ASP A 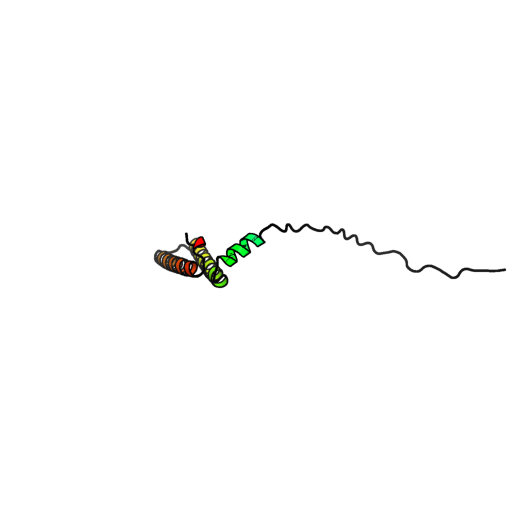1 96 ? 3.245 -15.770 -7.545 1.00 69.81 96 ASP A C 1
ATOM 725 O O . ASP A 1 96 ? 2.708 -16.582 -6.756 1.00 69.81 96 ASP A O 1
#

Secondary structure (DSSP, 8-state):
-----------------------------S-HHHHHHHHHTBS-HHHHHHHHHHHHHHHHHHHHS---HHHHHHHHHHHHHHHHHHHHHB-GGGT-

pLDDT: mean 73.73, std 19.02, range [38.72, 95.12]

Foldseek 3Di:
DDDDDDDDDDDDDDDDDDDDPPPPPDPPPPPVVVVVVQVVFWQDPPQLVVLVVVLVVLVVVVVVDVDDPVSVVVNVVSVVVSLVSRVVTGHPVVND

Sequence (96 aa):
MSEAHKEGSRAGPAQGAAKAPHERVAPQGEEGGNESALQAMVTEPAKLMRIGTMLRELQQEVHHAEVDQAGLERLGDVYTRAIEGLRDVISHELRD